Protein AF-A0A7C4AML0-F1 (afdb_monomer_lite)

Sequence (167 aa):
MRHQGRKISILCAAVLCSIALVAGAAQAAGYLANEVITLSPGENQTRDFLVYEPFDIKNLGPAEPWLIICLGDNETKCGKLTITLTTSAKPTFGSYMDYSFVGFAYALGGTPEFINQAATTPWPAEKVITLNSTFGIVYVAALINKIKGDVPLPAEFKIVFKLAVAQ

Radius of gyration: 16.87 Å; chains: 1; bounding box: 43×37×44 Å

pLDDT: mean 82.24, std 18.35, range [34.09, 98.5]

Structure (mmCIF, N/CA/C/O backbone):
data_AF-A0A7C4AML0-F1
#
_entry.id   AF-A0A7C4AML0-F1
#
loop_
_atom_site.group_PDB
_atom_site.id
_atom_site.type_symbol
_atom_site.label_atom_id
_atom_site.label_alt_id
_atom_site.label_comp_id
_atom_site.label_asym_id
_atom_site.label_entity_id
_atom_site.label_seq_id
_atom_site.pdbx_PDB_ins_code
_atom_site.Cartn_x
_atom_site.Cartn_y
_atom_site.Cartn_z
_atom_site.occupancy
_atom_site.B_iso_or_equiv
_atom_site.auth_seq_id
_atom_site.auth_comp_id
_atom_site.auth_asym_id
_atom_site.auth_atom_id
_atom_site.pdbx_PDB_model_num
ATOM 1 N N . MET A 1 1 ? -26.510 6.327 -17.332 1.00 45.31 1 MET A N 1
ATOM 2 C CA . MET A 1 1 ? -25.326 6.076 -16.472 1.00 45.31 1 MET A CA 1
ATOM 3 C C . MET A 1 1 ? -25.424 4.807 -15.595 1.00 45.31 1 MET A C 1
ATOM 5 O O . MET A 1 1 ? -24.721 4.711 -14.605 1.00 45.31 1 MET A O 1
ATOM 9 N N . ARG A 1 2 ? -26.227 3.781 -15.947 1.00 39.28 2 ARG A N 1
ATOM 10 C CA . ARG A 1 2 ? -26.325 2.512 -15.175 1.00 39.28 2 ARG A CA 1
ATOM 11 C C . ARG A 1 2 ? -25.506 1.340 -15.750 1.00 39.28 2 ARG A C 1
ATOM 13 O O . ARG A 1 2 ? -25.425 0.289 -15.128 1.00 39.28 2 ARG A O 1
ATOM 20 N N . HIS A 1 3 ? -24.880 1.509 -16.919 1.00 34.09 3 HIS A N 1
ATOM 21 C CA . HIS A 1 3 ? -24.185 0.422 -17.626 1.00 34.09 3 HIS A CA 1
ATOM 22 C C . HIS A 1 3 ? -22.665 0.346 -17.397 1.00 34.09 3 HIS A C 1
ATOM 24 O O . HIS A 1 3 ? -22.082 -0.692 -17.693 1.00 34.09 3 HIS A O 1
ATOM 30 N N . GLN A 1 4 ? -22.019 1.390 -16.865 1.00 40.53 4 GLN A N 1
ATOM 31 C CA . GLN A 1 4 ? -20.562 1.396 -16.644 1.00 40.53 4 GLN A CA 1
ATOM 32 C C . GLN A 1 4 ? -20.164 0.682 -15.341 1.00 40.53 4 GLN A C 1
ATOM 34 O O . GLN A 1 4 ? -19.283 -0.171 -15.368 1.00 40.53 4 GLN A O 1
ATOM 39 N N . GLY A 1 5 ? -20.882 0.924 -14.236 1.00 37.34 5 GLY A N 1
ATOM 40 C CA . GLY A 1 5 ? -20.610 0.265 -12.948 1.00 37.34 5 GLY A CA 1
ATOM 41 C C . GLY A 1 5 ? -20.768 -1.259 -12.997 1.00 37.34 5 GLY A C 1
ATOM 42 O O . GLY A 1 5 ? -19.948 -1.987 -12.453 1.00 37.34 5 GLY A O 1
ATOM 43 N N . ARG A 1 6 ? -21.751 -1.759 -13.758 1.00 38.53 6 ARG A N 1
ATOM 44 C CA . ARG A 1 6 ? -22.007 -3.202 -13.898 1.00 38.53 6 ARG A CA 1
ATOM 45 C C . ARG A 1 6 ? -20.903 -3.940 -14.670 1.00 38.53 6 ARG A C 1
ATOM 47 O O . ARG A 1 6 ? -20.693 -5.118 -14.423 1.00 38.53 6 ARG A O 1
ATOM 54 N N . LYS A 1 7 ? -20.180 -3.265 -15.574 1.00 38.81 7 LYS A N 1
ATOM 55 C CA . LYS A 1 7 ? -19.046 -3.859 -16.309 1.00 38.81 7 LYS A CA 1
ATOM 56 C C . LYS A 1 7 ? -17.780 -3.946 -15.448 1.00 38.81 7 LYS A C 1
ATOM 58 O O . LYS A 1 7 ? -17.037 -4.910 -15.574 1.00 38.81 7 LYS A O 1
ATOM 63 N N . ILE A 1 8 ? -17.580 -2.988 -14.541 1.00 52.94 8 ILE A N 1
ATOM 64 C CA . ILE A 1 8 ? -16.429 -2.943 -13.625 1.00 52.94 8 ILE A CA 1
ATOM 65 C C . ILE A 1 8 ? -16.563 -4.016 -12.535 1.00 52.94 8 ILE A C 1
ATOM 67 O O . ILE A 1 8 ? -15.609 -4.743 -12.273 1.00 52.94 8 ILE A O 1
ATOM 71 N N . SER A 1 9 ? -17.765 -4.208 -11.980 1.00 51.41 9 SER A N 1
ATOM 72 C CA . SER A 1 9 ? -18.025 -5.275 -11.000 1.00 51.41 9 SER A CA 1
ATOM 73 C C . SER A 1 9 ? -17.804 -6.681 -11.571 1.00 51.41 9 SER A C 1
ATOM 75 O O . SER A 1 9 ? -17.323 -7.559 -10.862 1.00 51.41 9 SER A O 1
ATOM 77 N N . ILE A 1 10 ? -18.112 -6.893 -12.857 1.00 52.25 10 ILE A N 1
ATOM 78 C CA . ILE A 1 10 ? -17.871 -8.170 -13.547 1.00 52.25 10 ILE A CA 1
ATOM 79 C C . ILE A 1 10 ? -16.372 -8.385 -13.786 1.00 52.25 10 ILE A C 1
ATOM 81 O O . ILE A 1 10 ? -15.901 -9.504 -13.625 1.00 52.25 10 ILE A O 1
ATOM 85 N N . LEU A 1 11 ? -15.612 -7.331 -14.108 1.00 48.56 11 LEU A N 1
ATOM 86 C CA . LEU A 1 11 ? -14.161 -7.423 -14.287 1.00 48.56 11 LEU A CA 1
ATOM 87 C C . LEU A 1 11 ? -13.453 -7.785 -12.969 1.00 48.56 11 LEU A C 1
ATOM 89 O O . LEU A 1 11 ? -12.605 -8.668 -12.954 1.00 48.56 11 LEU A O 1
ATOM 93 N N . CYS A 1 12 ? -13.853 -7.177 -11.848 1.00 51.75 12 CYS A N 1
ATOM 94 C CA . CYS A 1 12 ? -13.307 -7.490 -10.522 1.00 51.75 12 CYS A CA 1
ATOM 95 C C . CYS A 1 12 ? -13.704 -8.885 -10.022 1.00 51.75 12 CYS A C 1
ATOM 97 O O . CYS A 1 12 ? -12.864 -9.592 -9.474 1.00 51.75 12 CYS A O 1
ATOM 99 N N . ALA A 1 13 ? -14.955 -9.309 -10.235 1.00 53.88 13 ALA A N 1
ATOM 100 C CA . ALA A 1 13 ? -15.388 -10.667 -9.905 1.00 53.88 13 ALA A CA 1
ATOM 101 C C . ALA A 1 13 ? -14.688 -11.715 -10.785 1.00 53.88 13 ALA A C 1
ATOM 103 O O . ALA A 1 13 ? -14.342 -12.787 -10.298 1.00 53.88 13 ALA A O 1
ATOM 104 N N . ALA A 1 14 ? -14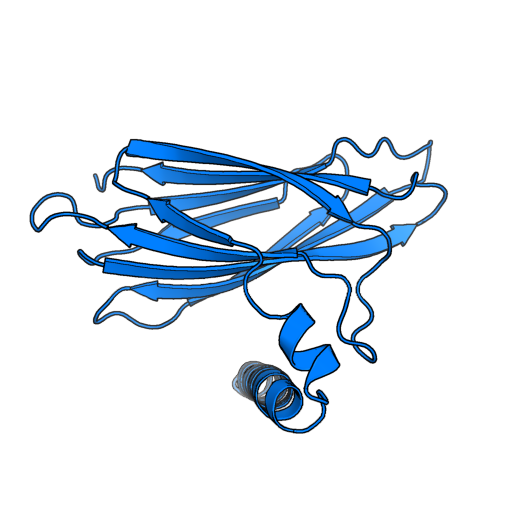.426 -11.389 -12.056 1.00 52.88 14 ALA A N 1
ATOM 105 C CA . ALA A 1 14 ? -13.638 -12.228 -12.946 1.00 52.88 14 ALA A CA 1
ATOM 106 C C . ALA A 1 14 ? -12.186 -12.325 -12.473 1.00 52.88 14 ALA A C 1
ATOM 108 O O . ALA A 1 14 ? -11.681 -13.436 -12.429 1.00 52.88 14 ALA A O 1
ATOM 109 N N . VAL A 1 15 ? -11.543 -11.231 -12.043 1.00 53.50 15 VAL A N 1
ATOM 110 C CA . VAL A 1 15 ? -10.184 -11.255 -11.463 1.00 53.50 15 VAL A CA 1
ATOM 111 C C . VAL A 1 15 ? -10.152 -12.086 -10.173 1.00 53.50 15 VAL A C 1
ATOM 113 O O . VAL A 1 15 ? -9.353 -13.007 -10.070 1.00 53.50 15 VAL A O 1
ATOM 116 N N . LEU A 1 16 ? -11.082 -11.873 -9.237 1.00 52.53 16 LEU A N 1
ATOM 117 C CA . LEU A 1 16 ? -11.166 -12.648 -7.988 1.00 52.53 16 LEU A CA 1
ATOM 118 C C . LEU A 1 16 ? -11.459 -14.145 -8.213 1.00 52.53 16 LEU A C 1
ATOM 120 O O . LEU A 1 16 ? -10.855 -14.987 -7.555 1.00 52.53 16 LEU A O 1
ATOM 124 N N . CYS A 1 17 ? -12.343 -14.502 -9.154 1.00 49.78 17 CYS A N 1
ATOM 125 C CA . CYS A 1 17 ? -12.616 -15.908 -9.486 1.00 49.78 17 CYS A CA 1
ATOM 126 C C . CYS A 1 17 ? -11.504 -16.557 -10.321 1.00 49.78 17 CYS A C 1
ATOM 128 O O . CYS A 1 17 ? -11.250 -17.745 -10.158 1.00 49.78 17 CYS A O 1
ATOM 130 N N . SER A 1 18 ? -10.823 -15.819 -11.202 1.00 47.47 18 SER A N 1
ATOM 131 C CA . SER A 1 18 ? -9.722 -16.380 -12.004 1.00 47.47 18 SER A CA 1
ATOM 132 C C . SER A 1 18 ? -8.427 -16.544 -11.207 1.00 47.47 18 SER A C 1
ATOM 134 O O . SER A 1 18 ? -7.677 -17.472 -11.499 1.00 47.47 18 SER A O 1
ATOM 136 N N . ILE A 1 19 ? -8.228 -15.775 -10.128 1.00 50.84 19 ILE A N 1
ATOM 137 C CA . ILE A 1 19 ? -7.184 -16.045 -9.124 1.00 50.84 19 ILE A CA 1
ATOM 138 C C . ILE A 1 19 ? -7.414 -17.407 -8.442 1.00 50.84 19 ILE A C 1
ATOM 140 O O . ILE A 1 19 ? -6.454 -18.119 -8.168 1.00 50.84 19 ILE A O 1
ATOM 144 N N . ALA A 1 20 ? -8.669 -17.821 -8.233 1.00 45.25 20 ALA A N 1
ATOM 145 C CA . ALA A 1 20 ? -8.993 -19.121 -7.635 1.00 45.25 20 ALA A CA 1
ATOM 146 C C . ALA A 1 20 ? -8.996 -20.302 -8.633 1.00 45.25 20 ALA A C 1
ATOM 148 O O . ALA A 1 20 ? -8.863 -21.448 -8.211 1.00 45.25 20 ALA A O 1
ATOM 149 N N . LEU A 1 21 ? -9.171 -20.048 -9.939 1.00 43.06 21 LEU A N 1
ATOM 150 C CA . LEU A 1 21 ? -9.373 -21.091 -10.963 1.00 43.06 21 LEU A CA 1
ATOM 151 C C . LEU A 1 21 ? -8.185 -21.315 -11.914 1.00 43.06 21 LEU A C 1
ATOM 153 O O . LEU A 1 21 ? -8.136 -22.363 -12.554 1.00 43.06 21 LEU A O 1
ATOM 157 N N . VAL A 1 22 ? -7.252 -20.363 -12.041 1.00 44.75 22 VAL A N 1
ATOM 158 C CA . VAL A 1 22 ? -6.176 -20.415 -13.059 1.00 44.75 22 VAL A CA 1
ATOM 159 C C . VAL A 1 22 ? -4.772 -20.387 -12.447 1.00 44.75 22 VAL A C 1
ATOM 161 O O . VAL A 1 22 ? -3.809 -20.788 -13.097 1.00 44.75 22 VAL A O 1
ATOM 164 N N . ALA A 1 23 ? -4.635 -19.980 -11.185 1.00 43.78 23 ALA A N 1
ATOM 165 C CA . ALA A 1 23 ? -3.368 -20.068 -10.478 1.00 43.78 23 ALA A CA 1
ATOM 166 C C . ALA A 1 23 ? -3.154 -21.513 -10.002 1.00 43.78 23 ALA A C 1
ATOM 168 O O . ALA A 1 23 ? -3.795 -21.973 -9.057 1.00 43.78 23 ALA A O 1
ATOM 169 N N . GLY A 1 24 ? -2.232 -22.243 -10.632 1.00 42.94 24 GLY A N 1
ATOM 170 C CA . GLY A 1 24 ? -1.655 -23.429 -10.007 1.00 42.94 24 GLY A CA 1
ATOM 171 C C . GLY A 1 24 ? -1.093 -23.059 -8.629 1.00 42.94 24 GLY A C 1
ATOM 172 O O . GLY A 1 24 ? -0.791 -21.895 -8.365 1.00 42.94 24 GLY A O 1
ATOM 173 N N . ALA A 1 25 ? -0.934 -24.034 -7.733 1.00 43.97 25 ALA A N 1
ATOM 174 C CA . ALA A 1 25 ? -0.504 -23.794 -6.348 1.00 43.97 25 ALA A CA 1
ATOM 175 C C . ALA A 1 25 ? 0.762 -22.909 -6.218 1.00 43.97 25 ALA A C 1
ATOM 177 O O . ALA A 1 25 ? 0.911 -22.189 -5.234 1.00 43.97 25 ALA A O 1
ATOM 178 N N . ALA A 1 26 ? 1.636 -22.907 -7.233 1.00 43.44 26 ALA A N 1
ATOM 179 C CA . ALA A 1 26 ? 2.815 -22.044 -7.315 1.00 43.44 26 ALA A CA 1
ATOM 180 C C . ALA A 1 26 ? 2.495 -20.556 -7.578 1.00 43.44 26 ALA A C 1
ATOM 182 O O . ALA A 1 26 ? 3.187 -19.686 -7.063 1.00 43.44 26 ALA A O 1
ATOM 183 N N . GLN A 1 27 ? 1.445 -20.247 -8.342 1.00 48.62 27 GLN A N 1
ATOM 184 C CA . GLN A 1 27 ? 1.004 -18.874 -8.617 1.00 48.62 27 GLN A CA 1
ATOM 185 C C . GLN A 1 27 ? 0.152 -18.321 -7.469 1.00 48.62 27 GLN A C 1
ATOM 187 O O . GLN A 1 27 ? 0.255 -17.142 -7.159 1.00 48.62 27 GLN A O 1
ATOM 192 N N . ALA A 1 28 ? -0.620 -19.169 -6.775 1.00 48.25 28 ALA A N 1
ATOM 193 C CA . ALA A 1 28 ? -1.361 -18.778 -5.571 1.00 48.25 28 ALA A CA 1
ATOM 194 C C . ALA A 1 28 ? -0.430 -18.272 -4.449 1.00 48.25 28 ALA A C 1
ATOM 196 O O . ALA A 1 28 ? -0.786 -17.348 -3.719 1.00 48.25 28 ALA A O 1
ATOM 197 N N . ALA A 1 29 ? 0.783 -18.834 -4.357 1.00 46.69 29 ALA A N 1
ATOM 198 C CA . ALA A 1 29 ? 1.808 -18.417 -3.403 1.00 46.69 29 ALA A CA 1
ATOM 199 C C . ALA A 1 29 ? 2.312 -16.978 -3.632 1.00 46.69 29 ALA A C 1
ATOM 201 O O . ALA A 1 29 ? 2.691 -16.324 -2.668 1.00 46.69 29 ALA A O 1
ATOM 202 N N . GLY A 1 30 ? 2.264 -16.469 -4.870 1.00 49.00 30 GLY A N 1
ATOM 203 C CA . GLY A 1 30 ? 2.676 -15.100 -5.212 1.00 49.00 30 GLY A CA 1
ATOM 204 C C . GLY A 1 30 ? 1.673 -14.006 -4.824 1.00 49.00 30 GLY A C 1
ATOM 205 O O . GLY A 1 30 ? 2.018 -12.831 -4.872 1.00 49.00 30 GLY A O 1
ATOM 206 N N . TYR A 1 31 ? 0.446 -14.367 -4.426 1.00 55.50 31 TYR A N 1
ATOM 207 C CA . TYR A 1 31 ? -0.551 -13.413 -3.904 1.00 55.50 31 TYR A CA 1
ATOM 208 C C . TYR A 1 31 ? -0.697 -13.456 -2.390 1.00 55.50 31 TYR A C 1
ATOM 210 O O . TYR A 1 31 ? -1.450 -12.649 -1.827 1.00 55.50 31 TYR A O 1
ATOM 218 N N . LEU A 1 32 ? -0.037 -14.414 -1.733 1.00 64.19 32 LEU A N 1
ATOM 219 C CA . LEU A 1 32 ? 0.049 -14.415 -0.284 1.00 64.19 32 LEU A CA 1
ATOM 220 C C . LEU A 1 32 ? 0.693 -13.094 0.116 1.00 64.19 32 LEU A C 1
ATOM 222 O O . LEU A 1 32 ? 1.696 -12.693 -0.463 1.00 64.19 32 LEU A O 1
ATOM 226 N N . ALA A 1 33 ? 0.071 -12.394 1.063 1.00 69.19 33 ALA A N 1
ATOM 227 C CA . ALA A 1 33 ? 0.667 -11.187 1.606 1.00 69.19 33 ALA A CA 1
ATOM 228 C C . ALA A 1 33 ? 2.092 -11.517 2.062 1.00 69.19 33 ALA A C 1
ATOM 230 O O . ALA A 1 33 ? 2.280 -12.450 2.847 1.00 69.19 33 ALA A O 1
ATOM 231 N N . ASN A 1 34 ? 3.071 -10.755 1.571 1.00 80.25 34 ASN A N 1
ATOM 232 C CA . ASN A 1 34 ? 4.473 -10.938 1.937 1.00 80.25 34 ASN A CA 1
ATOM 233 C C . ASN A 1 34 ? 4.652 -10.779 3.448 1.00 80.25 34 ASN A C 1
ATOM 235 O O . ASN A 1 34 ? 5.490 -11.429 4.068 1.00 80.25 34 ASN A O 1
ATOM 239 N N . GLU A 1 35 ? 3.827 -9.920 4.042 1.00 86.12 35 GLU A N 1
ATOM 240 C CA . GLU A 1 35 ? 3.824 -9.634 5.462 1.00 86.12 35 GLU A CA 1
ATOM 241 C C . GLU A 1 35 ? 2.409 -9.295 5.948 1.00 86.12 35 GLU A C 1
ATOM 243 O O . GLU A 1 35 ? 1.610 -8.671 5.237 1.00 86.12 35 GLU A O 1
ATOM 248 N N . VAL A 1 36 ? 2.126 -9.682 7.195 1.00 90.00 36 VAL A N 1
ATOM 249 C CA . VAL A 1 36 ? 0.972 -9.201 7.959 1.00 90.00 36 VAL A CA 1
ATOM 250 C C . VAL A 1 36 ? 1.448 -8.118 8.925 1.00 90.00 36 VAL A C 1
ATOM 252 O O . VAL A 1 36 ? 2.273 -8.380 9.796 1.00 90.00 36 VAL A O 1
ATOM 255 N N . ILE A 1 37 ? 0.919 -6.908 8.778 1.00 92.56 37 ILE A N 1
ATOM 256 C CA . ILE A 1 37 ? 1.276 -5.726 9.562 1.00 92.56 37 ILE A CA 1
ATOM 257 C C . ILE A 1 37 ? 0.121 -5.401 10.500 1.00 92.56 37 ILE A C 1
ATOM 259 O O . ILE A 1 37 ? -0.999 -5.186 10.048 1.00 92.56 37 ILE A O 1
ATOM 263 N N . THR A 1 38 ? 0.386 -5.296 11.796 1.00 94.31 38 THR A N 1
ATOM 264 C CA . THR A 1 38 ? -0.599 -4.789 12.760 1.00 94.31 38 THR A CA 1
ATOM 265 C C . THR A 1 38 ? -0.330 -3.314 13.041 1.00 94.31 38 THR A C 1
ATOM 267 O O . THR A 1 38 ? 0.826 -2.943 13.237 1.00 94.31 38 THR A O 1
ATOM 270 N N . LEU A 1 39 ? -1.378 -2.484 13.049 1.00 95.00 39 LEU A N 1
ATOM 271 C CA . LEU A 1 39 ? -1.302 -1.056 13.366 1.00 95.00 39 LEU A CA 1
ATOM 272 C C . LEU A 1 39 ? -2.332 -0.652 14.419 1.00 95.00 39 LEU A C 1
ATOM 274 O O . LEU A 1 39 ? -3.525 -0.919 14.256 1.00 95.00 39 LEU A O 1
ATOM 278 N N . SER A 1 40 ? -1.875 0.081 15.428 1.00 93.56 40 SER A N 1
ATOM 279 C CA . SER A 1 40 ? -2.720 0.790 16.401 1.00 93.56 40 SER A CA 1
ATOM 280 C C . SER A 1 40 ? -2.822 2.290 16.065 1.00 93.56 40 SER A C 1
ATOM 282 O O . SER A 1 40 ? -1.915 2.838 15.430 1.00 93.56 40 SER A O 1
ATOM 284 N N . PRO A 1 41 ? -3.902 2.999 16.450 1.00 93.19 41 PRO A N 1
ATOM 285 C CA . PRO A 1 41 ? -4.010 4.445 16.286 1.00 93.19 41 PRO A CA 1
ATOM 286 C C . PRO A 1 41 ? -2.777 5.199 16.801 1.00 93.19 41 PRO A C 1
ATOM 288 O O . PRO A 1 41 ? -2.355 5.028 17.940 1.00 93.19 41 PRO A O 1
ATOM 291 N N . GLY A 1 42 ? -2.210 6.060 15.956 1.00 92.19 42 GLY A N 1
ATOM 292 C CA . GLY A 1 42 ? -0.975 6.802 16.217 1.00 92.19 42 GLY A CA 1
ATOM 293 C C . GLY A 1 42 ? 0.289 6.142 15.656 1.00 92.19 42 GLY A C 1
ATOM 294 O O . GLY A 1 42 ? 1.325 6.805 15.579 1.00 92.19 42 GLY A O 1
ATOM 295 N N . GLU A 1 43 ? 0.221 4.883 15.221 1.00 94.50 43 GLU A N 1
ATOM 296 C CA . GLU A 1 43 ? 1.372 4.173 14.667 1.00 94.50 43 GLU A CA 1
ATOM 297 C C . GLU A 1 43 ? 1.642 4.517 13.196 1.00 94.50 43 GLU A C 1
ATOM 299 O O . GLU A 1 43 ? 0.756 4.859 12.404 1.00 94.50 43 GLU A O 1
ATOM 304 N N . ASN A 1 44 ? 2.916 4.394 12.826 1.00 96.31 44 ASN A N 1
ATOM 305 C CA . ASN A 1 44 ? 3.400 4.537 11.463 1.00 96.31 44 ASN A CA 1
ATOM 306 C C . ASN A 1 44 ? 4.439 3.452 11.175 1.00 96.31 44 ASN A C 1
ATOM 308 O O . ASN A 1 44 ? 5.395 3.299 11.936 1.00 96.31 44 ASN A O 1
ATOM 312 N N . GLN A 1 45 ? 4.280 2.742 10.063 1.00 96.94 45 GLN A N 1
ATOM 313 C CA . GLN A 1 45 ? 5.230 1.733 9.607 1.00 96.94 45 GLN A CA 1
ATOM 314 C C . GLN A 1 45 ? 5.617 1.956 8.147 1.00 96.94 45 GLN A C 1
ATOM 316 O O . GLN A 1 45 ? 4.793 2.332 7.319 1.00 96.94 45 GLN A O 1
ATOM 321 N N . THR A 1 46 ? 6.883 1.683 7.837 1.00 97.56 46 THR A N 1
ATOM 322 C CA . THR A 1 46 ? 7.469 1.869 6.505 1.00 97.56 46 THR A CA 1
ATOM 323 C C . THR A 1 46 ? 8.102 0.567 6.040 1.00 97.56 46 THR A C 1
ATOM 325 O O . THR A 1 46 ? 8.716 -0.137 6.846 1.00 97.56 46 THR A O 1
ATOM 328 N N . ARG A 1 47 ? 7.980 0.257 4.749 1.00 97.06 47 ARG A N 1
ATOM 329 C CA . ARG A 1 47 ? 8.721 -0.820 4.087 1.00 97.06 47 ARG A CA 1
ATOM 330 C C . ARG A 1 47 ? 9.390 -0.287 2.831 1.00 97.06 47 ARG A C 1
ATOM 332 O O . ARG A 1 47 ? 8.765 0.443 2.063 1.00 97.06 47 ARG A O 1
ATOM 339 N N . ASP A 1 48 ? 10.639 -0.681 2.643 1.00 96.56 48 ASP A N 1
ATOM 340 C CA . ASP A 1 48 ? 11.393 -0.494 1.409 1.00 96.56 48 ASP A CA 1
ATOM 341 C C . ASP A 1 48 ? 11.430 -1.835 0.668 1.00 96.56 48 ASP A C 1
ATOM 343 O O . ASP A 1 48 ? 11.588 -2.886 1.293 1.00 96.56 48 ASP A O 1
ATOM 347 N N . PHE A 1 49 ? 11.237 -1.813 -0.648 1.00 94.56 49 PHE A N 1
ATOM 348 C CA . PHE A 1 49 ? 11.148 -3.020 -1.467 1.00 94.56 49 PHE A CA 1
ATOM 349 C C . PHE A 1 49 ? 11.544 -2.745 -2.922 1.00 94.56 49 PHE A C 1
ATOM 351 O O . PHE A 1 49 ? 11.721 -1.597 -3.335 1.00 94.56 49 PHE A O 1
ATOM 358 N N . LEU A 1 50 ? 11.701 -3.816 -3.698 1.00 93.00 50 LEU A N 1
ATOM 359 C CA . LEU A 1 50 ? 12.132 -3.777 -5.091 1.00 93.00 50 LEU A CA 1
ATOM 360 C C . LEU A 1 50 ? 11.050 -4.370 -5.992 1.00 93.00 50 LEU A C 1
ATOM 362 O O . LEU A 1 50 ? 10.537 -5.441 -5.695 1.00 93.00 50 LEU A O 1
ATOM 366 N N . VAL A 1 51 ? 10.755 -3.716 -7.117 1.00 90.44 51 VAL A N 1
ATOM 367 C CA . VAL A 1 51 ? 9.895 -4.280 -8.169 1.00 90.44 51 VAL A CA 1
ATOM 368 C C . VAL A 1 51 ? 10.699 -4.411 -9.456 1.00 90.44 51 VAL A C 1
ATOM 370 O O . VAL A 1 51 ? 11.307 -3.448 -9.925 1.00 90.44 51 VAL A O 1
ATOM 373 N N . TYR A 1 52 ? 10.726 -5.617 -10.018 1.00 89.38 52 TYR A N 1
ATOM 374 C CA . TYR A 1 52 ? 11.668 -5.980 -11.079 1.00 89.38 52 TYR A CA 1
ATOM 375 C C . TYR A 1 52 ? 11.172 -5.675 -12.489 1.00 89.38 52 TYR A C 1
ATOM 377 O O . TYR A 1 52 ? 11.993 -5.451 -13.371 1.00 89.38 52 TYR A O 1
ATOM 385 N N . GLU A 1 53 ? 9.860 -5.643 -12.712 1.00 91.81 53 GLU A N 1
ATOM 386 C CA . GLU A 1 53 ? 9.267 -5.421 -14.031 1.00 91.81 53 GLU A CA 1
ATOM 387 C C . GLU A 1 53 ? 7.816 -4.911 -13.917 1.00 91.81 53 GLU A C 1
ATOM 389 O O . GLU A 1 53 ? 7.225 -4.969 -12.834 1.00 91.81 53 GLU A O 1
ATOM 394 N N . PRO A 1 54 ? 7.230 -4.365 -15.000 1.00 92.38 54 PRO A N 1
ATOM 395 C CA . PRO A 1 54 ? 5.813 -4.016 -15.044 1.00 92.38 54 PRO A CA 1
ATOM 396 C C . PRO A 1 54 ? 4.899 -5.218 -14.798 1.00 92.38 54 PRO A C 1
ATOM 398 O O . PRO A 1 54 ? 5.168 -6.317 -15.272 1.00 92.38 54 PRO A O 1
ATOM 401 N N . PHE A 1 55 ? 3.779 -4.980 -14.121 1.00 89.69 55 PHE A N 1
ATOM 402 C CA . PHE A 1 55 ? 2.761 -5.989 -13.868 1.00 89.69 55 PHE A CA 1
ATOM 403 C C . PHE A 1 55 ? 2.144 -6.494 -15.176 1.00 89.69 55 PHE A C 1
ATOM 405 O O . PHE A 1 55 ? 1.550 -5.730 -15.943 1.00 89.69 55 PHE A O 1
ATOM 412 N N . ASP A 1 56 ? 2.226 -7.800 -15.403 1.00 84.25 56 ASP A N 1
ATOM 413 C CA . ASP A 1 56 ? 1.573 -8.478 -16.512 1.00 84.25 56 ASP A CA 1
ATOM 414 C C . ASP A 1 56 ? 0.285 -9.147 -16.032 1.00 84.25 56 ASP A C 1
ATOM 416 O O . ASP A 1 56 ? 0.318 -10.103 -15.268 1.00 84.25 56 ASP A O 1
ATOM 420 N N . ILE A 1 57 ? -0.869 -8.705 -16.534 1.00 79.25 57 ILE A N 1
ATOM 421 C CA . ILE A 1 57 ? -2.175 -9.284 -16.188 1.00 79.25 57 ILE A CA 1
ATOM 422 C C . ILE A 1 57 ? -2.345 -10.746 -16.635 1.00 79.25 57 ILE A C 1
ATOM 424 O O . ILE A 1 57 ? -3.207 -11.443 -16.109 1.00 79.25 57 ILE A O 1
ATOM 428 N N . LYS A 1 58 ? -1.565 -11.227 -17.612 1.00 76.00 58 LYS A N 1
ATOM 429 C CA . LYS A 1 58 ? -1.643 -12.623 -18.074 1.00 76.00 58 LYS A CA 1
ATOM 430 C C . LYS A 1 58 ? -0.941 -13.577 -17.117 1.00 76.00 58 LYS A C 1
ATOM 432 O O . LYS A 1 58 ? -1.425 -14.684 -16.903 1.00 76.00 58 LYS A O 1
ATOM 437 N N . ASN A 1 59 ? 0.182 -13.132 -16.563 1.00 76.19 59 ASN A N 1
ATOM 438 C CA . ASN A 1 59 ? 0.974 -13.870 -15.580 1.00 76.19 59 ASN A CA 1
ATOM 439 C C . ASN A 1 59 ? 0.646 -13.464 -14.136 1.00 76.19 59 ASN A C 1
ATOM 441 O O . ASN A 1 59 ? 1.072 -14.130 -13.197 1.00 76.19 59 ASN A O 1
ATOM 445 N N . LEU A 1 60 ? -0.153 -12.404 -13.990 1.00 73.00 60 LEU A N 1
ATOM 446 C CA . LEU A 1 60 ? -0.627 -11.795 -12.757 1.00 73.00 60 LEU A CA 1
ATOM 447 C C . LEU A 1 60 ? 0.507 -11.471 -11.768 1.00 73.00 60 LEU A C 1
ATOM 449 O O . LEU A 1 60 ? 0.423 -11.747 -10.573 1.00 73.00 60 LEU A O 1
ATOM 453 N N . GLY A 1 61 ? 1.566 -10.849 -12.278 1.00 80.19 61 GLY A N 1
ATOM 454 C CA . GLY A 1 61 ? 2.712 -10.409 -11.490 1.00 80.19 61 GLY A CA 1
ATOM 455 C C . GLY A 1 61 ? 3.714 -9.611 -12.328 1.00 80.19 61 GLY A C 1
ATOM 456 O O . GLY A 1 61 ? 3.540 -9.519 -13.545 1.00 80.19 61 GLY A O 1
ATOM 457 N N . PRO A 1 62 ? 4.743 -9.028 -11.694 1.00 86.06 62 PRO A N 1
ATOM 458 C CA . PRO A 1 62 ? 4.978 -8.999 -10.250 1.00 86.06 62 PRO A CA 1
ATOM 459 C C . PRO A 1 62 ? 4.162 -7.904 -9.545 1.00 86.06 62 PRO A C 1
ATOM 461 O O . PRO A 1 62 ? 3.950 -6.813 -10.075 1.00 86.06 62 PRO A O 1
ATOM 464 N N . ALA A 1 63 ? 3.724 -8.198 -8.325 1.00 87.12 63 ALA A N 1
ATOM 465 C CA . ALA A 1 63 ? 3.135 -7.238 -7.400 1.00 87.12 63 ALA A CA 1
ATOM 466 C C . ALA A 1 63 ? 3.649 -7.537 -5.990 1.00 87.12 63 ALA A C 1
ATOM 468 O O . ALA A 1 63 ? 3.975 -8.680 -5.684 1.00 87.12 63 ALA A O 1
ATOM 469 N N . GLU A 1 64 ? 3.692 -6.519 -5.140 1.00 91.62 64 GLU A N 1
ATOM 470 C CA . GLU A 1 64 ? 4.200 -6.616 -3.770 1.00 91.62 64 GLU A CA 1
ATOM 471 C C . GLU A 1 64 ? 3.032 -6.445 -2.791 1.00 91.62 64 GLU A C 1
ATOM 473 O O . GLU A 1 64 ? 2.570 -5.314 -2.623 1.00 91.62 64 GLU A O 1
ATOM 478 N N . PRO A 1 65 ? 2.472 -7.538 -2.228 1.00 91.00 65 PRO A N 1
ATOM 479 C CA . PRO A 1 65 ? 1.276 -7.492 -1.384 1.00 91.00 65 PRO A CA 1
ATOM 480 C C . PRO A 1 65 ? 1.555 -7.421 0.128 1.00 91.00 65 PRO A C 1
ATOM 482 O O . PRO A 1 65 ? 2.429 -8.108 0.653 1.00 91.00 65 PRO A O 1
ATOM 485 N N . TRP A 1 66 ? 0.701 -6.699 0.859 1.00 93.38 66 TRP A N 1
ATOM 486 C CA . TRP A 1 66 ? 0.643 -6.644 2.325 1.00 93.38 66 TRP A CA 1
ATOM 487 C C . TRP A 1 66 ? -0.783 -6.841 2.836 1.00 93.38 66 TRP A C 1
ATOM 489 O O . TRP A 1 66 ? -1.754 -6.399 2.213 1.00 93.38 66 TRP A O 1
ATOM 499 N N . LEU A 1 67 ? -0.898 -7.445 4.019 1.00 92.81 67 LEU A N 1
ATOM 500 C CA . LEU A 1 67 ? -2.130 -7.486 4.801 1.00 92.81 67 LEU A CA 1
ATOM 501 C C . LEU A 1 67 ? -1.950 -6.625 6.049 1.00 92.81 67 LEU A C 1
ATOM 503 O O . LEU A 1 67 ? -1.121 -6.924 6.896 1.00 92.81 67 LEU A O 1
ATOM 507 N N . ILE A 1 68 ? -2.744 -5.577 6.185 1.00 95.19 68 ILE A N 1
ATOM 508 C CA . ILE A 1 68 ? -2.729 -4.670 7.322 1.00 95.19 68 ILE A CA 1
ATOM 509 C C . ILE A 1 68 ? -3.943 -4.966 8.203 1.00 95.19 68 ILE A C 1
ATOM 511 O O . ILE A 1 68 ? -5.081 -4.966 7.733 1.00 95.19 68 ILE A O 1
ATOM 515 N N . ILE A 1 69 ? -3.699 -5.194 9.488 1.00 94.50 69 ILE A N 1
ATOM 516 C CA . ILE A 1 69 ? -4.705 -5.345 10.534 1.00 94.50 69 ILE A CA 1
ATOM 517 C C . ILE A 1 69 ? -4.667 -4.084 11.395 1.00 94.50 69 ILE A C 1
ATOM 519 O O . ILE A 1 69 ? -3.710 -3.842 12.127 1.00 94.50 69 ILE A O 1
ATOM 523 N N . CYS A 1 70 ? -5.713 -3.271 11.316 1.00 94.88 70 CYS A N 1
ATOM 524 C CA . CYS A 1 70 ? -5.871 -2.087 12.148 1.00 94.88 70 CYS A CA 1
ATOM 525 C C . CYS A 1 70 ? -6.661 -2.445 13.410 1.00 94.88 70 CYS A C 1
ATOM 527 O O . CYS A 1 70 ? -7.758 -3.003 13.315 1.00 94.88 70 CYS A O 1
ATOM 529 N N . LEU A 1 71 ? -6.122 -2.095 14.578 1.00 92.31 71 LEU A N 1
ATOM 530 C CA . LEU A 1 71 ? -6.700 -2.379 15.891 1.00 92.31 71 LEU A CA 1
ATOM 531 C C . LEU A 1 71 ? -6.912 -1.073 16.653 1.00 92.31 71 LEU A C 1
ATOM 533 O O . LEU A 1 71 ? -5.951 -0.400 16.991 1.00 92.31 71 LEU A O 1
ATOM 537 N N . GLY A 1 72 ? -8.162 -0.717 16.927 1.00 88.94 72 GLY A N 1
ATOM 538 C CA . GLY A 1 72 ? -8.528 0.419 17.771 1.00 88.94 72 GLY A CA 1
ATOM 539 C C . GLY A 1 72 ? -9.323 -0.014 18.997 1.00 88.94 72 GLY A C 1
ATOM 540 O O . GLY A 1 72 ? -9.749 -1.165 19.110 1.00 88.94 72 GLY A O 1
ATOM 541 N N . ASP A 1 73 ? -9.572 0.924 19.904 1.00 86.56 73 ASP A N 1
ATOM 542 C CA . ASP A 1 73 ? -10.441 0.700 21.060 1.00 86.56 73 ASP A CA 1
ATOM 543 C C . ASP A 1 73 ? -11.859 1.254 20.819 1.00 86.56 73 ASP A C 1
ATOM 545 O O . ASP A 1 73 ? -12.193 1.781 19.752 1.00 86.56 73 ASP A O 1
ATOM 549 N N . ASN A 1 74 ? -12.741 1.087 21.807 1.00 83.81 74 ASN A N 1
ATOM 550 C CA . ASN A 1 74 ? -14.133 1.516 21.694 1.00 83.81 74 ASN A CA 1
ATOM 551 C C . ASN A 1 74 ? -14.316 3.037 21.621 1.00 83.81 74 ASN A C 1
ATOM 553 O O . ASN A 1 74 ? -15.347 3.464 21.095 1.00 83.81 74 ASN A O 1
ATOM 557 N N . GLU A 1 75 ? -13.361 3.818 22.110 1.00 82.12 75 GLU A N 1
ATOM 558 C CA . GLU A 1 75 ? -13.397 5.278 22.147 1.00 82.12 75 GLU A CA 1
ATOM 559 C C . GLU A 1 75 ? -12.773 5.861 20.873 1.00 82.12 75 GLU A C 1
ATOM 561 O O . GLU A 1 75 ? -13.409 6.651 20.180 1.00 82.12 75 GLU A O 1
ATOM 566 N N . THR A 1 76 ? -11.572 5.407 20.511 1.00 79.94 76 THR A N 1
ATOM 567 C CA . THR A 1 76 ? -10.754 5.947 19.417 1.00 79.94 76 THR A CA 1
ATOM 568 C C . THR A 1 76 ? -11.033 5.310 18.060 1.00 79.94 76 THR A C 1
ATOM 570 O O . THR A 1 76 ? -10.752 5.929 17.032 1.00 79.94 76 THR A O 1
ATOM 573 N N . LYS A 1 77 ? -11.608 4.095 18.027 1.00 91.12 77 LYS A N 1
ATOM 574 C CA . LYS A 1 77 ? -11.748 3.268 16.810 1.00 91.12 77 LYS A CA 1
ATOM 575 C C . LYS A 1 77 ? -10.401 3.131 16.067 1.00 91.12 77 LYS A C 1
ATOM 577 O O . LYS A 1 77 ? -9.353 3.526 16.561 1.00 91.12 77 LYS A O 1
ATOM 582 N N . CYS A 1 78 ? -10.380 2.518 14.886 1.00 90.62 78 CYS A N 1
ATOM 583 C CA . CYS A 1 78 ? -9.159 2.433 14.080 1.00 90.62 78 CYS A CA 1
ATOM 584 C C . CYS A 1 78 ? -8.758 3.803 13.509 1.00 90.62 78 CYS A C 1
ATOM 586 O O . CYS A 1 78 ? -7.574 4.115 13.456 1.00 90.62 78 CYS A O 1
ATOM 588 N N . GLY A 1 79 ? -9.723 4.620 13.076 1.00 92.00 79 GLY A N 1
ATOM 589 C CA . GLY A 1 79 ? -9.464 5.962 12.552 1.00 92.00 79 GLY A CA 1
ATOM 590 C C . GLY A 1 79 ? -9.140 5.979 11.058 1.00 92.00 79 GLY A C 1
ATOM 591 O O . GLY A 1 79 ? -9.845 5.361 10.259 1.00 92.00 79 GLY A O 1
ATOM 592 N N . LYS A 1 80 ? -8.122 6.746 10.649 1.00 94.94 80 LYS A N 1
ATOM 593 C CA . LYS A 1 80 ? -7.784 6.961 9.228 1.00 94.94 80 LYS A CA 1
ATOM 594 C C . LYS A 1 80 ? -6.443 6.323 8.888 1.00 94.94 80 LYS A C 1
ATOM 596 O O . LYS A 1 80 ? -5.414 6.781 9.376 1.00 94.94 80 LYS A O 1
ATOM 601 N N . LEU A 1 81 ? -6.451 5.311 8.024 1.00 96.88 81 LEU A N 1
ATOM 602 C CA . LEU A 1 81 ? -5.237 4.727 7.461 1.00 96.88 81 LEU A CA 1
ATOM 603 C C . LEU A 1 81 ? -4.839 5.502 6.201 1.00 96.88 81 LEU A C 1
ATOM 605 O O . LEU A 1 81 ? -5.541 5.447 5.193 1.00 96.88 81 LEU A O 1
ATOM 609 N N . THR A 1 82 ? -3.706 6.193 6.242 1.00 97.88 82 THR A N 1
ATOM 610 C CA . THR A 1 82 ? -3.056 6.748 5.052 1.00 97.88 82 THR A CA 1
ATOM 611 C C . THR A 1 82 ? -2.032 5.751 4.531 1.00 97.88 82 THR A C 1
ATOM 613 O O . THR A 1 82 ? -1.137 5.333 5.267 1.00 97.88 82 THR A O 1
ATOM 616 N N . ILE A 1 83 ? -2.165 5.389 3.258 1.00 98.25 83 ILE A N 1
ATOM 617 C CA . ILE A 1 83 ? -1.199 4.583 2.515 1.00 98.25 83 ILE A CA 1
ATOM 618 C C . ILE A 1 83 ? -0.518 5.500 1.508 1.00 98.25 83 ILE A C 1
ATOM 620 O O . ILE A 1 83 ? -1.198 6.075 0.654 1.00 98.25 83 ILE A O 1
ATOM 624 N N . THR A 1 84 ? 0.805 5.608 1.589 1.00 98.50 84 THR A N 1
ATOM 625 C CA . THR A 1 84 ? 1.609 6.408 0.659 1.00 98.50 84 THR A CA 1
ATOM 626 C C . THR A 1 84 ? 2.663 5.520 0.012 1.00 98.50 84 THR A C 1
ATOM 628 O O . THR A 1 84 ? 3.488 4.928 0.702 1.00 98.50 84 THR A O 1
ATOM 631 N N . LEU A 1 85 ? 2.647 5.437 -1.315 1.00 98.25 85 LEU A N 1
ATOM 632 C CA . LEU A 1 85 ? 3.624 4.715 -2.121 1.00 98.25 85 LEU A CA 1
ATOM 633 C C . LEU A 1 85 ? 4.485 5.715 -2.892 1.00 98.25 85 LEU A C 1
ATOM 635 O O . LEU A 1 85 ? 3.977 6.614 -3.564 1.00 98.25 85 LEU A O 1
ATOM 639 N N . THR A 1 86 ? 5.796 5.533 -2.803 1.00 96.94 86 THR A N 1
ATOM 640 C CA . THR A 1 86 ? 6.811 6.387 -3.426 1.00 96.94 86 THR A CA 1
ATOM 641 C C . THR A 1 86 ? 7.899 5.539 -4.062 1.00 96.94 86 THR A C 1
ATOM 643 O O . THR A 1 86 ? 8.095 4.391 -3.669 1.00 96.94 86 THR A O 1
ATOM 646 N N . THR A 1 87 ? 8.636 6.105 -5.013 1.00 93.75 87 THR A N 1
ATOM 647 C CA . THR A 1 87 ? 9.810 5.461 -5.610 1.00 93.75 87 THR A CA 1
ATOM 648 C C . THR A 1 87 ? 10.975 6.436 -5.703 1.00 93.75 87 THR A C 1
ATOM 650 O O . THR A 1 87 ? 10.787 7.624 -5.970 1.00 93.75 87 THR A O 1
ATOM 653 N N . SER A 1 88 ? 12.185 5.928 -5.466 1.00 88.06 88 SER A N 1
ATOM 654 C CA . SER A 1 88 ? 13.446 6.643 -5.691 1.00 88.06 88 SER A CA 1
ATOM 655 C C . SER A 1 88 ? 13.958 6.476 -7.126 1.00 88.06 88 SER A C 1
ATOM 657 O O . SER A 1 88 ? 14.979 7.080 -7.466 1.00 88.06 88 SER A O 1
ATOM 659 N N . ALA A 1 89 ? 13.269 5.697 -7.975 1.00 82.62 89 ALA A N 1
ATOM 660 C CA . ALA A 1 89 ? 13.650 5.485 -9.365 1.00 82.62 89 ALA A CA 1
ATOM 661 C C . ALA A 1 89 ? 13.732 6.834 -10.089 1.00 82.62 89 ALA A C 1
ATOM 663 O O . ALA A 1 89 ? 12.739 7.550 -10.232 1.00 82.62 89 ALA A O 1
ATOM 664 N N . LYS A 1 90 ? 14.943 7.192 -10.526 1.00 77.00 90 LYS A N 1
ATOM 665 C CA . LYS A 1 90 ? 15.228 8.462 -11.197 1.00 77.00 90 LYS A CA 1
ATOM 666 C C . LYS A 1 90 ? 15.050 8.272 -12.702 1.00 77.00 90 LYS A C 1
ATOM 668 O O . LYS A 1 90 ? 15.940 7.690 -13.323 1.00 77.00 90 LYS A O 1
ATOM 673 N N . PRO A 1 91 ? 13.938 8.723 -13.306 1.00 73.94 91 PRO A N 1
ATOM 674 C CA . PRO A 1 91 ? 13.825 8.680 -14.753 1.00 73.94 91 PRO A CA 1
ATOM 675 C C . PRO A 1 91 ? 14.883 9.585 -15.395 1.00 73.94 91 PRO A C 1
ATOM 677 O O . PRO A 1 91 ? 15.166 10.682 -14.905 1.00 73.94 91 PRO A O 1
ATOM 680 N N . TH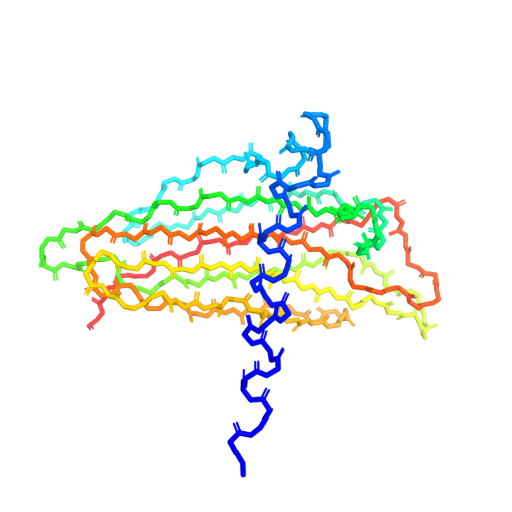R A 1 92 ? 15.453 9.141 -16.515 1.00 80.19 92 THR A N 1
ATOM 681 C CA . THR A 1 92 ? 16.202 10.021 -17.423 1.00 80.19 92 THR A CA 1
ATOM 682 C C . THR A 1 92 ? 15.260 11.031 -18.094 1.00 80.19 92 THR A C 1
ATOM 684 O O . THR A 1 92 ? 14.035 10.915 -18.015 1.00 80.19 92 THR A O 1
ATOM 687 N N . PHE A 1 93 ? 15.808 12.059 -18.751 1.00 77.50 93 PHE A N 1
ATOM 688 C CA . PHE A 1 93 ? 14.995 13.085 -19.411 1.00 77.50 93 PHE A CA 1
ATOM 689 C C . PHE A 1 93 ? 14.034 12.465 -20.443 1.00 77.50 93 PHE A C 1
ATOM 691 O O . PHE A 1 93 ? 14.466 11.816 -21.391 1.00 77.50 93 PHE A O 1
ATOM 698 N N . GLY A 1 94 ? 12.726 12.679 -20.260 1.00 78.75 94 GLY A N 1
ATOM 699 C CA . GLY A 1 94 ? 11.674 12.134 -21.128 1.00 78.75 94 GLY A CA 1
ATOM 700 C C . GLY A 1 94 ? 11.187 10.721 -20.772 1.00 78.75 94 GLY A C 1
ATOM 701 O O . GLY A 1 94 ? 10.223 10.249 -21.384 1.00 78.75 94 GLY A O 1
ATOM 702 N N . SER A 1 95 ? 11.799 10.078 -19.776 1.00 88.94 95 SER A N 1
ATOM 703 C CA . SER A 1 95 ? 11.378 8.784 -19.234 1.00 88.94 95 SER A CA 1
ATOM 704 C C . SER A 1 95 ? 10.415 8.973 -18.060 1.00 88.94 95 SER A C 1
ATOM 706 O O . SER A 1 95 ? 10.442 9.998 -17.380 1.00 88.94 95 SER A O 1
ATOM 708 N N . TYR A 1 96 ? 9.546 7.998 -17.813 1.00 91.06 96 TYR A N 1
ATOM 709 C CA . TYR A 1 96 ? 8.690 7.979 -16.626 1.00 91.06 96 TYR A CA 1
ATOM 710 C C . TYR A 1 96 ? 8.231 6.561 -16.297 1.00 91.06 96 TYR A C 1
ATOM 712 O O . TYR A 1 96 ? 8.260 5.659 -17.138 1.00 91.06 96 TYR A O 1
ATOM 720 N N . MET A 1 97 ? 7.774 6.386 -15.062 1.00 94.56 97 MET A N 1
ATOM 721 C CA . MET A 1 97 ? 7.149 5.159 -14.591 1.00 94.56 97 MET A CA 1
ATOM 722 C C . MET A 1 97 ? 5.771 5.486 -14.031 1.00 94.56 97 MET A C 1
ATOM 724 O O . MET A 1 97 ? 5.652 6.325 -13.138 1.00 94.56 97 MET A O 1
ATOM 728 N N . ASP A 1 98 ? 4.756 4.808 -14.556 1.00 95.50 98 ASP A N 1
ATOM 729 C CA . ASP A 1 98 ? 3.419 4.777 -13.977 1.00 95.50 98 ASP A CA 1
ATOM 730 C C . ASP A 1 98 ? 3.355 3.601 -13.010 1.00 95.50 98 ASP A C 1
ATOM 732 O O . ASP A 1 98 ? 3.703 2.470 -13.361 1.00 95.50 98 ASP A O 1
ATOM 736 N N . TYR A 1 99 ? 2.876 3.849 -11.802 1.00 95.50 99 TYR A N 1
ATOM 737 C CA . TYR A 1 99 ? 2.788 2.844 -10.753 1.00 95.50 99 TYR A CA 1
ATOM 738 C C . TYR A 1 99 ? 1.535 3.065 -9.915 1.00 95.50 99 TYR A C 1
ATOM 740 O O . TYR A 1 99 ? 0.907 4.125 -9.965 1.00 95.50 99 TYR A O 1
ATOM 748 N N . SER A 1 100 ? 1.123 2.041 -9.182 1.00 95.44 100 SER A N 1
ATOM 749 C CA . SER A 1 100 ? -0.068 2.111 -8.343 1.00 95.44 100 SER A CA 1
ATOM 750 C C . SER A 1 100 ? 0.009 1.150 -7.181 1.00 95.44 100 SER A C 1
ATOM 752 O O . SER A 1 100 ? 0.776 0.191 -7.205 1.00 95.44 100 SER A O 1
ATOM 754 N N . PHE A 1 101 ? -0.865 1.366 -6.208 1.00 94.81 101 PHE A N 1
ATOM 755 C CA . PHE A 1 101 ? -1.286 0.303 -5.319 1.00 94.81 101 PHE A CA 1
ATOM 756 C C . PHE A 1 101 ? -2.781 0.034 -5.466 1.00 94.81 101 PHE A C 1
ATOM 758 O O . PHE A 1 101 ? -3.597 0.949 -5.628 1.00 94.81 101 PHE A O 1
ATOM 765 N N . VAL A 1 102 ? -3.125 -1.247 -5.424 1.00 93.69 102 VAL A N 1
ATOM 766 C CA . VAL A 1 102 ? -4.487 -1.758 -5.580 1.00 93.69 102 VAL A CA 1
ATOM 767 C C . VAL A 1 102 ? -4.823 -2.693 -4.433 1.00 93.69 102 VAL A C 1
ATOM 769 O O . VAL A 1 102 ? -3.937 -3.315 -3.858 1.00 93.69 102 VAL A O 1
ATOM 772 N N . GLY A 1 103 ? -6.095 -2.804 -4.077 1.00 91.50 103 GLY A N 1
ATOM 773 C CA . GLY A 1 103 ? -6.473 -3.631 -2.943 1.00 91.50 103 GLY A CA 1
ATOM 774 C C . GLY A 1 103 ? -7.912 -3.457 -2.498 1.00 91.50 103 GLY A C 1
ATOM 775 O O . GLY A 1 103 ? -8.764 -2.967 -3.242 1.00 91.50 103 GLY A O 1
ATOM 776 N N . PHE A 1 104 ? -8.176 -3.846 -1.260 1.00 91.81 104 PHE A N 1
ATOM 777 C CA . PHE A 1 104 ? -9.459 -3.638 -0.611 1.00 91.81 104 PHE A CA 1
ATOM 778 C C . PHE A 1 104 ? -9.267 -3.352 0.874 1.00 91.81 104 PHE A C 1
ATOM 780 O O . PHE A 1 104 ? -8.328 -3.831 1.506 1.00 91.81 104 PHE A O 1
ATOM 787 N N . ALA A 1 105 ? -10.195 -2.593 1.435 1.00 93.12 105 ALA A N 1
ATOM 788 C CA . ALA A 1 105 ? -10.302 -2.336 2.855 1.00 93.12 105 ALA A CA 1
ATOM 789 C C . ALA A 1 105 ? -11.671 -2.779 3.359 1.00 93.12 105 ALA A C 1
ATOM 791 O O . ALA A 1 105 ? -12.682 -2.645 2.669 1.00 93.12 105 ALA A O 1
ATOM 792 N N . TYR A 1 106 ? -11.709 -3.284 4.582 1.00 92.56 106 TYR A N 1
ATOM 793 C CA . TYR A 1 106 ? -12.934 -3.661 5.256 1.00 92.56 106 TYR A CA 1
ATOM 794 C C . TYR A 1 106 ? -12.851 -3.295 6.734 1.00 92.56 106 TYR A C 1
ATOM 796 O O . TYR A 1 106 ? -12.023 -3.814 7.478 1.00 92.56 106 TYR A O 1
ATOM 804 N N . ALA A 1 107 ? -13.740 -2.403 7.156 1.00 93.12 107 ALA A N 1
ATOM 805 C CA . ALA A 1 107 ? -14.005 -2.118 8.557 1.00 93.12 107 ALA A CA 1
ATOM 806 C C . ALA A 1 107 ? -15.054 -3.111 9.077 1.00 93.12 107 ALA A C 1
ATOM 808 O O . ALA A 1 107 ? -16.060 -3.344 8.406 1.00 93.12 107 ALA A O 1
ATOM 809 N N . LEU A 1 108 ? -14.852 -3.687 10.265 1.00 88.25 108 LEU A N 1
ATOM 810 C CA . LEU A 1 108 ? -15.823 -4.599 10.873 1.00 88.25 108 LEU A CA 1
ATOM 811 C C . LEU A 1 108 ? -17.201 -3.927 11.004 1.00 88.25 108 LEU A C 1
ATOM 813 O O . LEU A 1 108 ? -17.332 -2.897 11.660 1.00 88.25 108 LEU A O 1
ATOM 817 N N . GLY A 1 109 ? -18.223 -4.526 10.384 1.00 85.12 109 GLY A N 1
ATOM 818 C CA . GLY A 1 109 ? -19.588 -3.983 10.354 1.00 85.12 109 GLY A CA 1
ATOM 819 C C . GLY A 1 109 ? -19.805 -2.860 9.330 1.00 85.12 109 GLY A C 1
ATOM 820 O O . GLY A 1 109 ? -20.904 -2.317 9.249 1.00 85.12 109 GLY A O 1
ATOM 821 N N . GLY A 1 110 ? -18.779 -2.514 8.549 1.00 84.50 110 GLY A N 1
ATOM 822 C CA . GLY A 1 110 ? -18.831 -1.528 7.474 1.00 84.50 110 GLY A CA 1
ATOM 823 C C . GLY A 1 110 ? -19.063 -2.140 6.091 1.00 84.50 110 GLY A C 1
ATOM 824 O O . GLY A 1 110 ? -19.279 -3.339 5.928 1.00 84.50 110 GLY A O 1
ATOM 825 N N . THR A 1 111 ? -19.003 -1.291 5.064 1.00 88.62 111 THR A N 1
ATOM 826 C CA . THR A 1 111 ? -18.999 -1.726 3.657 1.00 88.62 111 THR A CA 1
ATOM 827 C C . THR A 1 111 ? -17.553 -1.845 3.169 1.00 88.62 111 THR A C 1
ATOM 829 O O . THR A 1 111 ? -16.768 -0.939 3.452 1.00 88.62 111 THR A O 1
ATOM 832 N N . PRO A 1 112 ? -17.180 -2.913 2.437 1.00 87.62 112 PRO A N 1
ATOM 833 C CA . PRO A 1 112 ? -15.864 -2.996 1.811 1.00 87.62 112 PRO A CA 1
ATOM 834 C C . PRO A 1 112 ? -15.603 -1.822 0.851 1.00 87.62 112 PRO A C 1
ATOM 836 O O . PRO A 1 112 ? -16.469 -1.467 0.049 1.00 87.62 112 PRO A O 1
ATOM 839 N N . GLU A 1 113 ? -14.401 -1.253 0.895 1.00 88.81 113 GLU A N 1
ATOM 840 C CA . GLU A 1 113 ? -13.920 -0.223 -0.032 1.00 88.81 113 GLU A CA 1
ATOM 841 C C . GLU A 1 113 ? -12.843 -0.819 -0.946 1.00 88.81 113 GLU A C 1
ATOM 843 O O . GLU A 1 113 ? -11.916 -1.479 -0.480 1.00 88.81 113 GLU A O 1
ATOM 848 N N . PHE A 1 114 ? -12.937 -0.568 -2.253 1.00 88.25 114 PHE A N 1
ATOM 849 C CA . PHE A 1 114 ? -11.871 -0.915 -3.193 1.00 88.25 114 PHE A CA 1
ATOM 850 C C . PHE A 1 114 ? -10.807 0.179 -3.229 1.00 88.25 114 PHE A C 1
ATOM 852 O O . PHE A 1 114 ? -11.119 1.368 -3.305 1.00 88.25 114 PHE A O 1
ATOM 859 N N . ILE A 1 115 ? -9.546 -0.239 -3.244 1.00 91.19 115 ILE A N 1
ATOM 860 C CA . ILE A 1 115 ? -8.388 0.643 -3.316 1.00 91.19 115 ILE A CA 1
ATOM 861 C C . ILE A 1 115 ? -7.814 0.549 -4.724 1.00 91.19 115 ILE A C 1
ATOM 863 O O . ILE A 1 115 ? -7.499 -0.534 -5.212 1.00 91.19 115 ILE A O 1
ATOM 867 N N . ASN A 1 116 ? -7.672 1.699 -5.369 1.00 91.06 116 ASN A N 1
ATOM 868 C CA . ASN A 1 116 ? -6.904 1.852 -6.593 1.00 91.06 116 ASN A CA 1
ATOM 869 C C . ASN A 1 116 ? -6.372 3.281 -6.627 1.00 91.06 116 ASN A C 1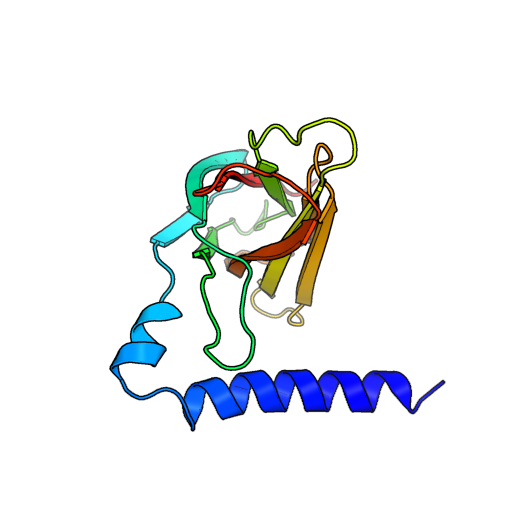
ATOM 871 O O . ASN A 1 116 ? -7.144 4.223 -6.809 1.00 91.06 116 ASN A O 1
ATOM 875 N N . GLN A 1 117 ? -5.072 3.430 -6.408 1.00 97.06 117 GLN A N 1
ATOM 876 C CA . GLN A 1 117 ? -4.413 4.722 -6.430 1.00 97.06 117 GLN A CA 1
ATOM 877 C C . GLN A 1 117 ? -3.143 4.627 -7.262 1.00 97.06 117 GLN A C 1
ATOM 879 O O . GLN A 1 117 ? -2.258 3.827 -6.969 1.00 97.06 117 GLN A O 1
ATOM 884 N N . ALA A 1 118 ? -3.060 5.472 -8.284 1.00 95.50 118 ALA A N 1
ATOM 885 C CA . ALA A 1 118 ? -1.939 5.528 -9.209 1.00 95.50 118 ALA A CA 1
ATOM 886 C C . ALA A 1 118 ? -1.191 6.859 -9.100 1.00 95.50 118 ALA A C 1
ATOM 888 O O . ALA A 1 118 ? -1.754 7.866 -8.659 1.00 95.50 118 ALA A O 1
ATOM 889 N N . ALA A 1 119 ? 0.065 6.845 -9.531 1.00 96.38 119 ALA A N 1
ATOM 890 C CA . ALA A 1 119 ? 0.893 8.021 -9.733 1.00 96.38 119 ALA A CA 1
ATOM 891 C C . ALA A 1 119 ? 1.906 7.782 -10.863 1.00 96.38 119 ALA A C 1
ATOM 893 O O . ALA A 1 119 ? 2.118 6.654 -11.313 1.00 96.38 119 ALA A O 1
ATOM 894 N N . THR A 1 120 ? 2.541 8.868 -11.294 1.00 94.75 120 THR A N 1
ATOM 895 C CA . THR A 1 120 ? 3.632 8.862 -12.271 1.00 94.75 120 THR A CA 1
ATOM 896 C C . THR A 1 120 ? 4.845 9.521 -11.629 1.00 94.75 120 THR A C 1
ATOM 898 O O . THR A 1 120 ? 4.704 10.562 -10.980 1.00 94.75 120 THR A O 1
ATOM 901 N N . THR A 1 121 ? 6.037 8.944 -11.799 1.00 92.44 121 THR A N 1
ATOM 902 C CA . THR A 1 121 ? 7.268 9.515 -11.234 1.00 92.44 121 THR A CA 1
ATOM 903 C C . THR A 1 121 ? 7.458 10.989 -11.622 1.00 92.44 121 THR A C 1
ATOM 905 O O . THR A 1 121 ? 7.214 11.354 -12.774 1.00 92.44 121 THR A O 1
ATOM 908 N N . PRO A 1 122 ? 7.884 11.863 -10.683 1.00 90.31 122 PRO A N 1
ATOM 909 C CA . PRO A 1 122 ? 8.334 11.577 -9.311 1.00 90.31 122 PRO A CA 1
ATOM 910 C C . PRO A 1 122 ? 7.228 11.679 -8.237 1.00 90.31 122 PRO A C 1
ATOM 912 O O . PRO A 1 122 ? 7.533 11.701 -7.047 1.00 90.31 122 PRO A O 1
ATOM 915 N N . TRP A 1 123 ? 5.958 11.801 -8.624 1.00 94.25 123 TRP A N 1
ATOM 916 C CA . TRP A 1 123 ? 4.866 12.069 -7.684 1.00 94.25 123 TRP A CA 1
ATOM 917 C C . TRP A 1 123 ? 4.481 10.830 -6.883 1.00 94.25 123 TRP A C 1
ATOM 919 O O . TRP A 1 123 ? 4.480 9.751 -7.472 1.00 94.25 123 TRP A O 1
ATOM 929 N N . PRO A 1 124 ? 4.121 10.962 -5.592 1.00 96.75 124 PRO A N 1
ATOM 930 C CA . PRO A 1 124 ? 3.654 9.852 -4.768 1.00 96.75 124 PRO A CA 1
ATOM 931 C C . PRO A 1 124 ? 2.222 9.437 -5.132 1.00 96.75 124 PRO A C 1
ATOM 933 O O . PRO A 1 124 ? 1.396 10.269 -5.509 1.00 96.75 124 PRO A O 1
ATOM 936 N N . ALA A 1 125 ? 1.906 8.158 -4.944 1.00 97.62 125 ALA A N 1
ATOM 937 C CA . ALA A 1 125 ? 0.529 7.679 -4.875 1.00 97.62 125 ALA A CA 1
ATOM 938 C C . ALA A 1 125 ? 0.086 7.693 -3.406 1.00 97.62 125 ALA A C 1
ATOM 940 O O . ALA A 1 125 ? 0.762 7.106 -2.564 1.00 97.62 125 ALA A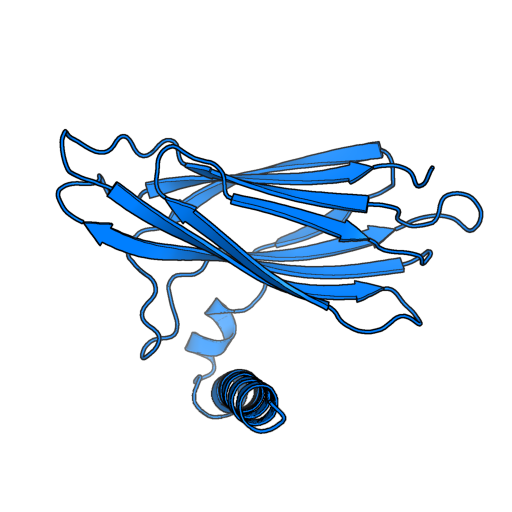 O 1
ATOM 941 N N . GLU A 1 126 ? -1.038 8.333 -3.081 1.00 98.25 126 GLU A N 1
ATOM 942 C CA . GLU A 1 126 ? -1.542 8.411 -1.703 1.00 98.25 126 GLU A CA 1
ATOM 943 C C . GLU A 1 126 ? -3.054 8.194 -1.631 1.00 98.25 126 GLU A C 1
ATOM 945 O O . GLU A 1 126 ? -3.812 8.742 -2.431 1.00 98.25 126 GLU A O 1
ATOM 950 N N . LYS A 1 127 ? -3.496 7.404 -0.650 1.00 97.44 127 LYS A N 1
ATOM 951 C CA . LYS A 1 127 ? -4.911 7.154 -0.372 1.00 97.44 127 LYS A CA 1
ATOM 952 C C . LYS A 1 127 ? -5.150 7.137 1.130 1.00 97.44 127 LYS A C 1
ATOM 954 O O . LYS A 1 127 ? -4.427 6.482 1.875 1.00 97.44 127 LYS A O 1
ATOM 959 N N . VAL A 1 128 ? -6.220 7.807 1.546 1.00 97.00 128 VAL A N 1
ATOM 960 C CA . VAL A 1 128 ? -6.746 7.741 2.912 1.00 97.00 128 VAL A CA 1
ATOM 961 C C . VAL A 1 128 ? -7.968 6.830 2.931 1.00 97.00 128 VAL A C 1
ATOM 963 O O . VAL A 1 128 ? -8.888 7.005 2.130 1.00 97.00 128 VAL A O 1
ATOM 966 N N . ILE A 1 129 ? -7.970 5.876 3.855 1.00 94.81 129 ILE A N 1
ATOM 967 C CA . ILE A 1 129 ? -9.037 4.906 4.095 1.00 94.81 129 ILE A CA 1
ATOM 968 C C . ILE A 1 129 ? -9.586 5.171 5.492 1.00 94.81 129 ILE A C 1
ATOM 970 O O . ILE A 1 129 ? -8.833 5.230 6.464 1.00 94.81 129 ILE A O 1
ATOM 974 N N . THR A 1 130 ? -10.900 5.340 5.599 1.00 93.25 130 THR A N 1
ATOM 975 C CA . THR A 1 130 ? -11.551 5.588 6.892 1.00 93.25 130 THR A CA 1
ATOM 976 C C . THR A 1 130 ? -12.090 4.280 7.463 1.00 93.25 130 THR A C 1
ATOM 978 O O . THR A 1 130 ? -12.954 3.647 6.862 1.00 93.25 130 THR A O 1
ATOM 981 N N . LEU A 1 131 ? -11.602 3.889 8.638 1.00 91.88 131 LEU A N 1
ATOM 982 C CA . LEU A 1 131 ? -11.968 2.664 9.343 1.00 91.88 131 LEU A CA 1
ATOM 983 C C . LEU A 1 131 ? -12.732 3.016 10.631 1.00 91.88 131 LEU A C 1
ATOM 985 O O . LEU A 1 131 ? -12.159 3.151 11.712 1.00 91.88 131 LEU A O 1
ATOM 989 N N . ASN A 1 132 ? -14.054 3.162 10.510 1.00 88.62 132 ASN A N 1
ATOM 990 C CA . ASN A 1 132 ? -14.958 3.550 11.606 1.00 88.62 132 ASN A CA 1
ATOM 991 C C . ASN A 1 132 ? -15.380 2.363 12.496 1.00 88.62 132 ASN A C 1
ATOM 993 O O . ASN A 1 132 ? -16.553 2.198 12.827 1.00 88.62 132 ASN A O 1
ATOM 997 N N . SER A 1 133 ? -14.435 1.507 12.864 1.00 89.62 133 SER A N 1
ATOM 998 C CA . SER A 1 133 ? -14.653 0.305 13.678 1.00 89.62 133 SER A CA 1
ATOM 999 C C . SER A 1 133 ? -13.462 0.090 14.608 1.00 89.62 133 SER A C 1
ATOM 1001 O O . SER A 1 133 ? -12.426 0.714 14.433 1.00 89.62 133 SER A O 1
ATOM 1003 N N . THR A 1 134 ? -13.586 -0.785 15.607 1.00 90.62 134 THR A N 1
ATOM 1004 C CA . THR A 1 134 ? -12.447 -1.186 16.460 1.00 90.62 134 THR A CA 1
ATOM 1005 C C . THR A 1 134 ? -11.474 -2.125 15.749 1.00 90.62 134 THR A C 1
ATOM 1007 O O . THR A 1 134 ? -10.356 -2.332 16.204 1.00 90.62 134 THR A O 1
ATOM 1010 N N . PHE A 1 135 ? -11.899 -2.704 14.629 1.00 90.38 135 PHE A N 1
ATOM 1011 C CA . PHE A 1 135 ? -11.113 -3.642 13.847 1.00 90.38 135 PHE A CA 1
ATOM 1012 C C . PHE A 1 135 ? -11.299 -3.372 12.358 1.00 90.38 135 PHE A C 1
ATOM 1014 O O . PHE A 1 135 ? -12.439 -3.275 11.888 1.00 90.38 135 PHE A O 1
ATOM 1021 N N . GLY A 1 136 ? -10.201 -3.287 11.614 1.00 92.44 136 GLY A N 1
ATOM 1022 C CA . GLY A 1 136 ? -10.204 -3.159 10.161 1.00 92.44 136 GLY A CA 1
ATOM 1023 C C . GLY A 1 136 ? -9.129 -4.029 9.523 1.00 92.44 136 GLY A C 1
ATOM 1024 O O . GLY A 1 136 ? -8.058 -4.215 10.090 1.00 92.44 136 GLY A O 1
ATOM 1025 N N . ILE A 1 137 ? -9.414 -4.556 8.337 1.00 93.62 137 ILE A N 1
ATOM 1026 C CA . ILE A 1 137 ? -8.453 -5.294 7.516 1.00 93.62 137 ILE A CA 1
ATOM 1027 C C . ILE A 1 137 ? -8.273 -4.544 6.207 1.00 93.62 137 ILE A C 1
ATOM 1029 O O . ILE A 1 137 ? -9.254 -4.156 5.572 1.00 93.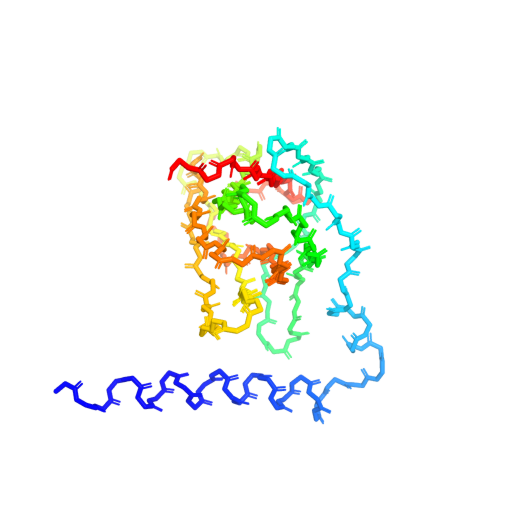62 137 ILE A O 1
ATOM 1033 N N . VAL A 1 138 ? -7.027 -4.373 5.782 1.00 94.88 138 VAL A N 1
ATOM 1034 C CA . VAL A 1 138 ? -6.682 -3.788 4.491 1.00 94.88 138 VAL A CA 1
ATOM 1035 C C . VAL A 1 138 ? -5.691 -4.695 3.786 1.00 94.88 138 VAL A C 1
ATOM 1037 O O . VAL A 1 138 ? -4.617 -4.956 4.305 1.00 94.88 138 VAL A O 1
ATOM 1040 N N . TYR A 1 139 ? -6.037 -5.177 2.600 1.00 93.06 139 TYR A N 1
ATOM 1041 C CA . TYR A 1 139 ? -5.089 -5.835 1.709 1.00 93.06 139 TYR A CA 1
ATOM 1042 C C . TYR A 1 139 ? -4.698 -4.851 0.618 1.00 93.06 139 TYR A C 1
ATOM 1044 O O . TYR A 1 139 ? -5.571 -4.220 0.017 1.00 93.06 139 TYR A O 1
ATOM 1052 N N . VAL A 1 140 ? -3.406 -4.721 0.347 1.00 94.88 140 VAL A N 1
ATOM 1053 C CA . VAL A 1 140 ? -2.892 -3.795 -0.661 1.00 94.88 140 VAL A CA 1
ATOM 1054 C C . VAL A 1 140 ? -1.676 -4.386 -1.346 1.00 94.88 140 VAL A C 1
ATOM 1056 O O . VAL A 1 140 ? -0.816 -4.952 -0.685 1.00 94.88 140 VAL A O 1
ATOM 1059 N N . ALA A 1 141 ? -1.599 -4.240 -2.663 1.00 92.88 141 ALA A N 1
ATOM 1060 C CA . ALA A 1 141 ? -0.462 -4.649 -3.463 1.00 92.88 141 ALA A CA 1
ATOM 1061 C C . ALA A 1 141 ? 0.060 -3.472 -4.285 1.00 92.88 141 ALA A C 1
ATOM 1063 O O . ALA A 1 141 ? -0.716 -2.813 -4.980 1.00 92.88 141 ALA A O 1
ATOM 1064 N N . ALA A 1 142 ? 1.362 -3.205 -4.198 1.00 95.31 142 ALA A N 1
ATOM 1065 C CA . ALA A 1 142 ? 2.043 -2.212 -5.020 1.00 95.31 142 ALA A CA 1
ATOM 1066 C C . ALA A 1 142 ? 2.553 -2.847 -6.316 1.00 95.31 142 ALA A C 1
ATOM 1068 O O . ALA A 1 142 ? 3.011 -3.989 -6.319 1.00 95.31 142 ALA A O 1
ATOM 1069 N N . LEU A 1 143 ? 2.474 -2.110 -7.422 1.00 93.75 143 LEU A N 1
ATOM 1070 C CA . LEU A 1 143 ? 2.897 -2.597 -8.729 1.00 93.75 143 LEU A CA 1
ATOM 1071 C C . LEU A 1 143 ? 3.320 -1.465 -9.669 1.00 93.75 143 LEU A C 1
ATOM 1073 O O . LEU A 1 143 ? 2.879 -0.317 -9.545 1.00 93.75 143 LEU A O 1
ATOM 1077 N N . ILE A 1 144 ? 4.152 -1.816 -10.647 1.00 95.19 144 ILE A N 1
ATOM 1078 C CA . ILE A 1 144 ? 4.484 -0.958 -11.785 1.00 95.19 144 ILE A CA 1
ATOM 1079 C C . ILE A 1 144 ? 3.433 -1.200 -12.873 1.00 95.19 144 ILE A C 1
ATOM 1081 O O . ILE A 1 144 ? 3.271 -2.322 -13.338 1.00 95.19 144 ILE A O 1
ATOM 1085 N N . ASN A 1 145 ? 2.740 -0.153 -13.318 1.00 92.75 145 ASN A N 1
ATOM 1086 C CA . ASN A 1 145 ? 1.766 -0.250 -14.409 1.00 92.75 145 ASN A CA 1
ATOM 1087 C C . ASN A 1 145 ? 2.449 -0.240 -15.774 1.00 92.75 145 ASN A C 1
ATOM 1089 O O . ASN A 1 145 ? 2.079 -0.978 -16.685 1.00 92.75 145 ASN A O 1
ATOM 1093 N N . LYS A 1 146 ? 3.411 0.671 -15.940 1.00 93.38 146 LYS A N 1
ATOM 1094 C CA . LYS A 1 146 ? 4.083 0.913 -17.213 1.00 93.38 146 LYS A CA 1
ATOM 1095 C C . LYS A 1 146 ? 5.386 1.665 -16.992 1.00 93.38 146 LYS A C 1
ATOM 1097 O O . LYS A 1 146 ? 5.468 2.550 -16.146 1.00 93.38 146 LYS A O 1
ATOM 1102 N N . ILE A 1 147 ? 6.369 1.380 -17.838 1.00 93.06 147 ILE A N 1
ATOM 1103 C CA . ILE A 1 147 ? 7.593 2.171 -17.972 1.00 93.06 147 ILE A CA 1
ATOM 1104 C C . ILE A 1 147 ? 7.638 2.758 -19.383 1.00 93.06 147 ILE A C 1
ATOM 1106 O O . ILE A 1 147 ? 7.283 2.092 -20.359 1.00 93.06 147 ILE A O 1
ATOM 1110 N N . LYS A 1 148 ? 8.049 4.022 -19.499 1.00 91.62 148 LYS A N 1
ATOM 1111 C CA . LYS A 1 148 ? 8.394 4.661 -20.771 1.00 91.62 148 LYS A CA 1
ATOM 1112 C C . LYS A 1 148 ? 9.829 5.171 -20.701 1.00 91.62 148 LYS A C 1
ATOM 1114 O O . LYS A 1 148 ? 10.159 5.920 -19.786 1.00 91.62 148 LYS A O 1
ATOM 1119 N N . GLY A 1 149 ? 10.622 4.838 -21.716 1.00 87.62 149 GLY A N 1
ATOM 1120 C CA . GLY A 1 149 ? 12.034 5.212 -21.782 1.00 87.62 149 GLY A CA 1
ATOM 1121 C C . GLY A 1 149 ? 12.890 4.382 -20.828 1.00 87.62 149 GLY A C 1
ATOM 1122 O O . GLY A 1 149 ? 12.503 3.276 -20.451 1.00 87.62 149 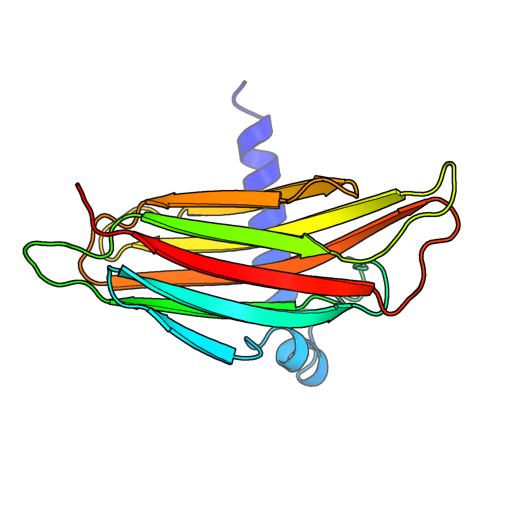GLY A O 1
ATOM 1123 N N . ASP A 1 150 ? 14.032 4.939 -20.441 1.00 86.19 150 ASP A N 1
ATOM 1124 C CA . ASP A 1 150 ? 15.007 4.271 -19.586 1.00 86.19 150 ASP A CA 1
ATOM 1125 C C . ASP A 1 150 ? 14.754 4.624 -18.121 1.00 86.19 150 ASP A C 1
ATOM 1127 O O . ASP A 1 150 ? 15.074 5.723 -17.650 1.00 86.19 150 ASP A O 1
ATOM 1131 N N . VAL A 1 151 ? 14.177 3.668 -17.397 1.00 86.56 151 VAL A N 1
ATOM 1132 C CA . VAL A 1 151 ? 14.059 3.706 -15.941 1.00 86.56 151 VAL A CA 1
ATOM 1133 C C . VAL A 1 151 ? 14.780 2.480 -15.375 1.00 86.56 151 VAL A C 1
ATOM 1135 O O . VAL A 1 151 ? 14.445 1.367 -15.783 1.00 86.56 151 VAL A O 1
ATOM 1138 N N . PRO A 1 152 ? 15.775 2.650 -14.480 1.00 85.00 152 PRO A N 1
ATOM 1139 C CA . PRO A 1 152 ? 16.523 1.525 -13.927 1.00 85.00 152 PRO A CA 1
ATOM 1140 C C . PRO A 1 152 ? 15.618 0.518 -13.212 1.00 85.00 152 PRO A C 1
ATOM 1142 O O . PRO A 1 152 ? 14.737 0.908 -12.443 1.00 85.00 152 PRO A O 1
ATOM 1145 N N . LEU A 1 153 ? 15.876 -0.769 -13.457 1.00 88.12 153 LEU A N 1
ATOM 1146 C CA . LEU A 1 153 ? 15.240 -1.897 -12.782 1.00 88.12 153 LEU A CA 1
ATOM 1147 C C . LEU A 1 153 ? 16.306 -2.759 -12.071 1.00 88.12 153 LEU A C 1
ATOM 1149 O O . LEU A 1 153 ? 17.410 -2.895 -12.606 1.00 88.12 153 LEU A O 1
ATOM 1153 N N . PRO A 1 154 ? 16.001 -3.355 -10.901 1.00 91.50 154 PRO A N 1
ATOM 1154 C CA . PRO A 1 154 ? 14.738 -3.231 -10.175 1.00 91.50 154 PRO A CA 1
ATOM 1155 C C . PRO A 1 154 ? 14.506 -1.815 -9.642 1.00 91.50 154 PRO A C 1
ATOM 1157 O O . PRO A 1 154 ? 15.436 -1.119 -9.240 1.00 91.50 154 PRO A O 1
ATOM 1160 N N . ALA A 1 155 ? 13.248 -1.388 -9.669 1.00 91.75 155 ALA A N 1
ATOM 1161 C CA . ALA A 1 155 ? 12.848 -0.095 -9.156 1.00 91.75 155 ALA A CA 1
ATOM 1162 C C . ALA A 1 155 ? 12.692 -0.172 -7.638 1.00 91.75 155 ALA A C 1
ATOM 1164 O O . ALA A 1 155 ? 11.963 -1.016 -7.118 1.00 91.75 155 ALA A O 1
ATOM 1165 N N . GLU A 1 156 ? 13.362 0.734 -6.941 1.00 94.50 156 GLU A N 1
ATOM 1166 C CA . GLU A 1 156 ? 13.234 0.906 -5.500 1.00 94.50 156 GLU A CA 1
ATOM 1167 C C . GLU A 1 156 ? 11.942 1.646 -5.159 1.00 94.50 156 GLU A C 1
ATOM 1169 O O . GLU A 1 156 ? 11.680 2.754 -5.644 1.00 94.50 156 GLU A O 1
ATOM 1174 N N . PHE A 1 157 ? 11.147 1.042 -4.287 1.00 96.31 157 PHE A N 1
ATOM 1175 C CA . PHE A 1 157 ? 9.919 1.608 -3.764 1.00 96.31 157 PHE A CA 1
ATOM 1176 C C . PHE A 1 157 ? 9.949 1.675 -2.246 1.00 96.31 157 PHE A C 1
ATOM 1178 O O . PHE A 1 157 ? 10.613 0.897 -1.564 1.00 96.31 157 PHE A O 1
ATOM 1185 N N . LYS A 1 158 ? 9.155 2.606 -1.730 1.00 97.56 158 LYS A N 1
ATOM 1186 C CA . LYS A 1 158 ? 8.849 2.752 -0.317 1.00 97.56 158 LYS A CA 1
ATOM 1187 C C . LYS A 1 158 ? 7.350 2.899 -0.147 1.00 97.56 158 LYS A C 1
ATOM 1189 O O . LYS A 1 158 ? 6.752 3.785 -0.764 1.00 97.56 158 LYS A O 1
ATOM 1194 N N . ILE A 1 159 ? 6.768 2.068 0.712 1.00 97.81 159 ILE A N 1
ATOM 1195 C CA . ILE A 1 159 ? 5.373 2.175 1.140 1.00 97.81 159 ILE A CA 1
ATOM 1196 C C . ILE A 1 159 ? 5.310 2.539 2.622 1.00 97.81 159 ILE A C 1
ATOM 1198 O O . ILE A 1 159 ? 6.045 1.995 3.449 1.00 97.81 159 ILE A O 1
ATOM 1202 N N . VAL A 1 160 ? 4.451 3.499 2.944 1.00 98.12 160 VAL A N 1
ATOM 1203 C CA . VAL A 1 160 ? 4.221 4.008 4.295 1.00 98.12 160 VAL A CA 1
ATOM 1204 C C . VAL A 1 160 ? 2.764 3.769 4.661 1.00 98.12 160 VAL A C 1
ATOM 1206 O O . VAL A 1 160 ? 1.864 4.149 3.911 1.00 98.12 160 VAL A O 1
ATOM 1209 N N . PHE A 1 161 ? 2.545 3.172 5.828 1.00 97.88 161 PHE A N 1
ATOM 1210 C CA . PHE A 1 161 ? 1.239 2.945 6.428 1.00 97.88 161 PHE A CA 1
ATOM 1211 C C . PHE A 1 161 ? 1.142 3.748 7.720 1.00 97.88 161 PHE A C 1
ATOM 1213 O O . PHE A 1 161 ? 1.825 3.443 8.698 1.00 97.88 161 PHE A O 1
ATOM 1220 N N . LYS A 1 162 ? 0.280 4.765 7.736 1.00 97.75 162 LYS A N 1
ATOM 1221 C CA . LYS A 1 162 ? 0.079 5.635 8.896 1.00 97.75 162 LYS A CA 1
ATOM 1222 C C . LYS A 1 162 ? -1.362 5.557 9.367 1.00 97.75 162 LYS A C 1
ATOM 1224 O O . LYS A 1 162 ? -2.258 5.974 8.637 1.00 97.75 162 LYS A O 1
ATOM 1229 N N . LEU A 1 163 ? -1.585 5.071 10.585 1.00 96.12 163 LEU A N 1
ATOM 1230 C CA . LEU A 1 163 ? -2.914 5.020 11.187 1.00 96.12 163 LEU A CA 1
ATOM 1231 C C . LEU A 1 163 ? -3.089 6.215 12.127 1.00 96.12 163 LEU A C 1
ATOM 1233 O O . LEU A 1 163 ? -2.510 6.264 13.206 1.00 96.12 163 LEU A O 1
ATOM 1237 N N . ALA A 1 164 ? -3.858 7.216 11.710 1.00 92.62 164 ALA A N 1
ATOM 1238 C CA . ALA A 1 164 ? -4.166 8.375 12.541 1.00 92.62 164 ALA A CA 1
ATOM 1239 C C . ALA A 1 164 ? -5.352 8.088 13.472 1.00 92.62 164 ALA A C 1
ATOM 1241 O O . ALA A 1 164 ? -6.332 7.466 13.056 1.00 92.62 164 ALA A O 1
ATOM 1242 N N . VAL A 1 165 ? -5.277 8.611 14.700 1.00 81.06 165 VAL A N 1
ATOM 1243 C CA . VAL A 1 165 ? -6.377 8.588 15.677 1.00 81.06 165 VAL A CA 1
ATOM 1244 C C . VAL A 1 165 ? -7.625 9.230 15.062 1.00 81.06 165 VAL A C 1
ATOM 1246 O O . VAL A 1 165 ? -7.517 10.255 14.380 1.00 81.06 165 VAL A O 1
ATOM 1249 N N . ALA A 1 166 ? -8.800 8.625 15.269 1.00 68.56 166 ALA A N 1
ATOM 1250 C CA . ALA A 1 166 ? -10.055 9.257 14.876 1.00 68.56 166 ALA A CA 1
ATOM 1251 C C . ALA A 1 166 ? -10.220 10.569 15.661 1.00 68.56 166 ALA A C 1
ATOM 1253 O O . ALA A 1 166 ? -10.092 10.578 16.884 1.00 68.56 166 ALA A O 1
ATOM 1254 N N . GLN A 1 167 ? -10.448 11.672 14.947 1.00 56.38 167 GLN A N 1
ATOM 1255 C CA . GLN A 1 167 ? -10.897 12.931 15.546 1.00 56.38 167 GLN A CA 1
ATOM 1256 C C . GLN A 1 167 ? -12.414 12.931 15.661 1.00 56.38 167 GLN A C 1
ATOM 1258 O O . GLN A 1 167 ? -13.055 12.440 14.700 1.00 56.38 167 GLN A O 1
#

Foldseek 3Di:
DPPPVVVVVVVVVCLVVCLVVPDDPVLVVQQPQPEEAEDEAQDKDKDKDWAFDFADPVSRDDKHKYKYKFAYDPPFAQFKKKKKKAFPFDDDVPKKWKKWKWWWKDAVVDDIDTDIWIDMPHDMTMDIDGRRHRIMMIMMIIGTNDIDDDTDPRIMMMMMIHGHTHD

Secondary structure (DSSP, 8-state):
--HHHHHHHHHHHHHHHHHHHT--HHHHGGGS-SEEEEE-TT-EEEEEEEE-S--BTTTTB--EEEEEEEE--TTT-SEEEEEEEEE---PPTT-EEEEEEEEEEEETTS--EEEEEEEETTSPEEEEEEE-SSEEEEEEEEEEEEEES---SSEEEEEEEEEEPP-